Protein AF-A0A810N4G2-F1 (afdb_monomer)

Secondary structure (DSSP, 8-state):
-HHHHHH--SPPPPSSTHHHHHHHHTS-TTTHHHHHHHHHHHHHGGG--HHHHHHHHTTT--HHHHHHHHHHHHHHHHHHHHHHHT-S-S------PPPP-

Sequence (101 aa):
MLRELDAWDGTTRPLDPSWLSGPVSGLAAADQPAGRLAMLVAFAAYRVDQPTVDAFRRTGATDADLVGLCAWAALAASRQIGARLAGPRDGAESPGEPAHH

Solvent-accessible surface area (backbone atoms only — not comparable to full-atom values): 6178 Å² total; per-residue (Å²): 106,72,70,57,54,72,73,50,88,79,69,82,65,68,89,67,66,64,82,50,52,62,71,26,67,76,41,59,80,83,46,27,39,53,46,48,48,33,47,30,42,43,64,40,50,91,71,66,46,69,70,55,53,51,52,31,43,72,70,72,53,49,72,66,53,52,52,49,44,44,51,51,24,40,50,54,39,49,51,54,52,48,59,61,74,59,52,79,74,86,77,78,75,79,83,73,85,80,85,84,129

Foldseek 3Di:
DLVVLLVDPLDADDPDPVVLVVVLVPDDPLCSLLSSQLVCLLRPVVPDDPVSVVSNVVSVDDVVNVVVSSVVSNVSSVVSVVVVVCPPPPDPPDPDDDDDD

pLDDT: mean 86.05, std 13.36, range [53.56, 98.25]

Structure (mmCIF, N/CA/C/O backbone):
data_AF-A0A810N4G2-F1
#
_entry.id   AF-A0A810N4G2-F1
#
loop_
_atom_site.group_PDB
_atom_site.id
_atom_site.type_symbol
_atom_site.label_atom_id
_atom_site.label_alt_id
_atom_site.label_comp_id
_atom_site.label_asym_id
_atom_site.label_entity_id
_atom_site.label_seq_id
_atom_site.pdbx_PDB_ins_code
_atom_site.Cartn_x
_atom_site.Cartn_y
_atom_site.Cartn_z
_atom_site.occupancy
_atom_site.B_iso_or_equiv
_atom_site.auth_seq_id
_atom_site.auth_comp_id
_atom_site.auth_asym_id
_atom_site.auth_atom_id
_atom_site.pdbx_PDB_model_num
ATOM 1 N N . MET A 1 1 ? -2.496 -2.277 -8.949 1.00 73.56 1 MET A N 1
ATOM 2 C CA . MET A 1 1 ? -1.077 -2.491 -8.582 1.00 73.56 1 MET A CA 1
ATOM 3 C C . MET A 1 1 ? -0.307 -3.343 -9.588 1.00 73.56 1 MET A C 1
ATOM 5 O O . MET A 1 1 ? 0.633 -2.814 -10.152 1.00 73.56 1 MET A O 1
ATOM 9 N N . LEU A 1 2 ? -0.653 -4.616 -9.837 1.00 78.69 2 LEU A N 1
ATOM 10 C CA . LEU A 1 2 ? 0.155 -5.478 -10.727 1.00 78.69 2 LEU A CA 1
ATOM 11 C C . LEU A 1 2 ? 0.331 -4.899 -12.144 1.00 78.69 2 LEU A C 1
ATOM 13 O O . LEU A 1 2 ? 1.435 -4.922 -12.670 1.00 78.69 2 LEU A O 1
ATOM 17 N N . ARG A 1 3 ? -0.716 -4.280 -12.709 1.00 78.06 3 ARG A N 1
ATOM 18 C CA . ARG A 1 3 ? -0.620 -3.533 -13.979 1.00 78.06 3 ARG A CA 1
ATOM 19 C C . ARG A 1 3 ? 0.383 -2.375 -13.930 1.00 78.06 3 ARG A C 1
ATOM 21 O O . ARG A 1 3 ? 1.139 -2.178 -14.869 1.00 78.06 3 ARG A O 1
ATOM 28 N N . GLU A 1 4 ? 0.422 -1.646 -12.817 1.00 81.56 4 GLU A N 1
ATOM 29 C CA . GLU A 1 4 ? 1.364 -0.534 -12.628 1.00 81.56 4 GLU A CA 1
ATOM 30 C C . GLU A 1 4 ? 2.806 -1.020 -12.504 1.00 81.56 4 GLU A C 1
ATOM 32 O O . GLU A 1 4 ? 3.722 -0.342 -12.953 1.00 81.56 4 GLU A O 1
ATOM 37 N N . LEU A 1 5 ? 3.016 -2.188 -11.888 1.00 78.31 5 LEU A N 1
ATOM 38 C CA . LEU A 1 5 ? 4.331 -2.826 -11.813 1.00 78.31 5 LEU A CA 1
ATOM 39 C C . LEU A 1 5 ? 4.800 -3.281 -13.194 1.00 78.31 5 LEU A C 1
ATOM 41 O O . LEU A 1 5 ? 5.967 -3.094 -13.543 1.00 78.31 5 LEU A O 1
ATOM 45 N N . ASP A 1 6 ? 3.883 -3.824 -13.992 1.00 78.94 6 ASP A N 1
ATOM 46 C CA . ASP A 1 6 ? 4.176 -4.261 -15.352 1.00 78.94 6 ASP A CA 1
ATOM 47 C C . ASP A 1 6 ? 4.636 -3.108 -16.252 1.00 78.94 6 ASP A C 1
ATOM 49 O O . ASP A 1 6 ? 5.634 -3.226 -16.964 1.00 78.94 6 ASP A O 1
ATOM 53 N N . ALA A 1 7 ? 3.999 -1.946 -16.108 1.00 79.50 7 ALA A N 1
ATOM 54 C CA . ALA A 1 7 ? 4.366 -0.728 -16.825 1.00 79.50 7 ALA A CA 1
ATOM 55 C C . ALA A 1 7 ? 5.583 0.018 -16.240 1.00 79.50 7 ALA A C 1
ATOM 57 O O . ALA A 1 7 ? 6.130 0.904 -16.893 1.00 79.50 7 ALA A O 1
ATOM 58 N N . TRP A 1 8 ? 6.000 -0.275 -15.005 1.00 78.56 8 TRP A N 1
ATOM 59 C CA . TRP A 1 8 ? 7.069 0.472 -14.337 1.00 78.56 8 TRP A CA 1
ATOM 60 C C . TRP A 1 8 ? 8.460 -0.029 -14.719 1.00 78.56 8 TRP A C 1
ATOM 62 O O . TRP A 1 8 ? 8.791 -1.183 -14.471 1.00 78.56 8 TRP A O 1
ATOM 72 N N . ASP A 1 9 ? 9.303 0.859 -15.235 1.00 74.19 9 ASP A N 1
ATOM 73 C CA . ASP A 1 9 ? 10.674 0.593 -15.695 1.00 74.19 9 ASP A CA 1
ATOM 74 C C . ASP A 1 9 ? 11.741 0.561 -14.579 1.00 74.19 9 ASP A C 1
ATOM 76 O O . ASP A 1 9 ? 12.919 0.360 -14.859 1.00 74.19 9 ASP A O 1
ATOM 80 N N . GLY A 1 10 ? 11.349 0.732 -13.312 1.00 73.06 10 GLY A N 1
ATOM 81 C CA . GLY A 1 10 ? 12.275 0.760 -12.173 1.00 73.06 10 GLY A CA 1
ATOM 82 C C . GLY A 1 10 ? 12.794 2.157 -11.817 1.00 73.06 10 GLY A C 1
ATOM 83 O O . GLY A 1 10 ? 13.524 2.303 -10.838 1.00 73.06 10 GLY A O 1
ATOM 84 N N . THR A 1 11 ? 12.414 3.194 -12.567 1.00 79.19 11 THR A N 1
ATOM 85 C CA . THR A 1 11 ? 12.830 4.573 -12.283 1.00 79.19 11 THR A CA 1
ATOM 86 C C . THR A 1 11 ? 12.104 5.164 -11.075 1.00 79.19 11 THR A C 1
ATOM 88 O O . THR A 1 11 ? 10.969 4.806 -10.748 1.00 79.19 11 THR A O 1
ATOM 91 N N . THR A 1 12 ? 12.745 6.112 -10.390 1.00 76.94 12 THR A N 1
ATOM 92 C CA . THR A 1 12 ? 12.112 6.837 -9.282 1.00 76.94 12 THR A CA 1
ATOM 93 C C . THR A 1 12 ? 10.846 7.542 -9.767 1.00 76.94 12 THR A C 1
ATOM 95 O O . THR A 1 12 ? 10.891 8.349 -10.695 1.00 76.94 12 THR A O 1
ATOM 98 N N . ARG A 1 13 ? 9.707 7.283 -9.110 1.00 83.12 13 ARG A N 1
ATOM 99 C CA . ARG A 1 13 ? 8.453 7.978 -9.432 1.00 83.12 13 ARG A CA 1
ATOM 100 C C . ARG A 1 13 ? 8.572 9.492 -9.180 1.00 83.12 13 ARG A C 1
ATOM 102 O O . ARG A 1 13 ? 9.224 9.894 -8.204 1.00 83.12 13 ARG A O 1
ATOM 109 N N . PRO A 1 14 ? 7.892 10.333 -9.986 1.00 83.44 14 PRO A N 1
ATOM 110 C CA . PRO A 1 14 ? 7.843 11.779 -9.773 1.00 83.44 14 PRO A CA 1
ATOM 111 C C . PRO A 1 14 ? 7.477 12.150 -8.332 1.00 83.44 14 PRO A C 1
ATOM 113 O O . PRO A 1 14 ? 6.784 11.397 -7.642 1.00 83.44 14 PRO A O 1
ATOM 116 N N . LEU A 1 15 ? 7.962 13.302 -7.852 1.00 78.81 15 LEU A N 1
ATOM 117 C CA . LEU A 1 15 ? 7.627 13.803 -6.510 1.00 78.81 15 LEU A CA 1
ATOM 118 C C . LEU A 1 15 ? 6.121 14.042 -6.361 1.00 78.81 15 LEU A C 1
ATOM 120 O O . LEU A 1 15 ? 5.548 13.734 -5.318 1.00 78.81 15 LEU A O 1
ATOM 124 N N . ASP A 1 16 ? 5.498 14.515 -7.437 1.00 85.12 16 ASP A N 1
ATOM 125 C CA . ASP A 1 16 ? 4.057 14.664 -7.531 1.00 85.12 16 ASP A CA 1
ATOM 126 C C . ASP A 1 16 ? 3.344 13.299 -7.388 1.00 85.12 16 ASP A C 1
ATOM 128 O O . ASP A 1 16 ? 3.695 12.350 -8.095 1.00 85.12 16 ASP A O 1
ATOM 132 N N . PRO A 1 17 ? 2.363 13.159 -6.478 1.00 81.56 17 PRO A N 1
ATOM 133 C CA . PRO A 1 17 ? 1.709 11.885 -6.194 1.00 81.56 17 PRO A CA 1
ATOM 134 C C . PRO A 1 17 ? 0.565 11.528 -7.161 1.00 81.56 17 PRO A C 1
ATOM 136 O O . PRO A 1 17 ? -0.143 10.557 -6.897 1.00 81.56 17 PRO A O 1
ATOM 139 N N . SER A 1 18 ? 0.345 12.260 -8.264 1.00 86.62 18 SER A N 1
ATOM 140 C CA . SER A 1 18 ? -0.763 12.003 -9.211 1.00 86.62 18 SER A CA 1
ATOM 141 C C . SER A 1 18 ? -0.782 10.587 -9.793 1.00 86.62 18 SER A C 1
ATOM 143 O O . SER A 1 18 ? -1.855 10.058 -10.086 1.00 86.62 18 SER A O 1
ATOM 145 N N . TRP A 1 19 ? 0.378 9.932 -9.884 1.00 87.62 19 TRP A N 1
ATOM 146 C CA . TRP A 1 19 ? 0.505 8.535 -10.310 1.00 87.62 19 TRP A CA 1
ATOM 147 C C . TRP A 1 19 ? -0.185 7.537 -9.360 1.00 87.62 19 TRP A C 1
ATOM 149 O O . TRP A 1 19 ? -0.460 6.409 -9.761 1.00 87.62 19 TRP A O 1
ATOM 159 N N . LEU A 1 20 ? -0.498 7.931 -8.119 1.00 89.69 20 LEU A N 1
ATOM 160 C CA . LEU A 1 20 ? -1.335 7.144 -7.207 1.00 89.69 20 LEU A CA 1
ATOM 161 C C . LEU A 1 20 ? -2.826 7.303 -7.528 1.00 89.69 20 LEU A C 1
ATOM 163 O O . LEU A 1 20 ? -3.586 6.347 -7.405 1.00 89.69 20 LEU A O 1
ATOM 167 N N . SER A 1 21 ? -3.257 8.500 -7.927 1.00 86.69 21 SER A N 1
ATOM 168 C CA . SER A 1 21 ? -4.674 8.872 -7.997 1.00 86.69 21 SER A CA 1
ATOM 169 C C . SER A 1 21 ? -5.463 8.037 -9.004 1.00 86.69 21 SER A C 1
ATOM 171 O O . SER A 1 21 ? -6.556 7.574 -8.686 1.00 86.69 21 SER A O 1
ATOM 173 N N . GLY A 1 22 ? -4.913 7.795 -10.196 1.00 87.81 22 GLY A N 1
ATOM 174 C CA . GLY A 1 22 ? -5.589 7.000 -11.228 1.00 87.81 22 GLY A CA 1
ATOM 175 C C . GLY A 1 22 ? -5.837 5.556 -10.773 1.00 87.81 22 GLY A C 1
ATOM 176 O O . GLY A 1 22 ? -6.990 5.152 -10.632 1.00 87.81 22 GLY A O 1
ATOM 177 N N . PRO A 1 23 ? -4.783 4.785 -10.458 1.00 88.81 23 PRO A N 1
ATOM 178 C CA . PRO A 1 23 ? -4.928 3.385 -10.066 1.00 88.81 23 PRO A CA 1
ATOM 179 C C . PRO A 1 23 ? -5.705 3.185 -8.760 1.00 88.81 23 PRO A C 1
ATOM 181 O O . PRO A 1 23 ? -6.411 2.188 -8.625 1.00 88.81 23 PRO A O 1
ATOM 184 N N . VAL A 1 24 ? -5.593 4.116 -7.805 1.00 93.56 24 VAL A N 1
ATOM 185 C CA . VAL A 1 24 ? -6.326 4.046 -6.531 1.00 93.56 24 VAL A CA 1
ATOM 186 C C . VAL A 1 24 ? -7.800 4.406 -6.713 1.00 93.56 24 VAL A C 1
ATOM 188 O O . VAL A 1 24 ? -8.647 3.736 -6.134 1.00 93.56 24 VAL A O 1
ATOM 191 N N . SER A 1 25 ? -8.140 5.404 -7.533 1.00 91.81 25 SER A N 1
ATOM 192 C CA . SER A 1 25 ? -9.547 5.797 -7.736 1.00 91.81 25 SER A CA 1
ATOM 193 C C . SER A 1 25 ? -10.394 4.721 -8.423 1.00 91.81 25 SER A C 1
ATOM 195 O O . SER A 1 25 ? -11.609 4.708 -8.250 1.00 91.81 25 SER A O 1
ATOM 197 N N . GLY A 1 26 ? -9.766 3.785 -9.145 1.00 91.75 26 GLY A N 1
ATOM 198 C CA . GLY A 1 26 ? -10.435 2.607 -9.704 1.00 91.75 26 GLY A CA 1
ATOM 199 C C . GLY A 1 26 ? -10.780 1.512 -8.685 1.00 91.75 26 GLY A C 1
ATOM 200 O O . GLY A 1 26 ? -11.445 0.545 -9.051 1.00 91.75 26 GLY A O 1
ATOM 201 N N . LEU A 1 27 ? -10.326 1.624 -7.432 1.00 93.56 27 LEU A N 1
ATOM 202 C CA . LEU A 1 27 ? -10.652 0.680 -6.362 1.00 93.56 27 LEU A CA 1
ATOM 203 C C . LEU A 1 27 ? -11.940 1.081 -5.637 1.00 93.56 27 LEU A C 1
ATOM 205 O O . LEU A 1 27 ? -12.269 2.267 -5.524 1.00 93.56 27 LEU A O 1
ATOM 209 N N . ALA A 1 28 ? -12.628 0.088 -5.065 1.00 94.31 28 ALA A N 1
ATOM 210 C CA . ALA A 1 28 ? -13.707 0.345 -4.120 1.00 94.31 28 ALA A CA 1
ATOM 211 C C . ALA A 1 28 ? -13.191 1.220 -2.968 1.00 94.31 28 ALA A C 1
ATOM 213 O O . ALA A 1 28 ? -12.059 1.048 -2.520 1.00 94.31 28 ALA A O 1
ATOM 214 N N . ALA A 1 29 ? -14.015 2.147 -2.471 1.00 93.44 29 ALA A N 1
ATOM 215 C CA . ALA A 1 29 ? -13.592 3.141 -1.478 1.00 93.44 29 ALA A CA 1
ATOM 216 C C . ALA A 1 29 ? -12.940 2.519 -0.226 1.00 93.44 29 ALA A C 1
ATOM 218 O O . ALA A 1 29 ? -11.984 3.076 0.308 1.00 93.44 29 ALA A O 1
ATOM 219 N N . ALA A 1 30 ? -13.413 1.341 0.195 1.00 93.31 30 ALA A N 1
ATOM 220 C CA . ALA A 1 30 ? -12.853 0.586 1.316 1.00 93.31 30 ALA A CA 1
ATOM 221 C C . ALA A 1 30 ? -11.416 0.083 1.062 1.00 93.31 30 ALA A C 1
ATOM 223 O O . ALA A 1 30 ? -10.622 0.003 1.997 1.00 93.31 30 ALA A O 1
ATOM 224 N N . ASP A 1 31 ? -11.060 -0.187 -0.196 1.00 95.12 31 ASP A N 1
ATOM 225 C CA . ASP A 1 31 ? -9.759 -0.731 -0.601 1.00 95.12 31 ASP A CA 1
ATOM 226 C C . ASP A 1 31 ? -8.744 0.361 -0.968 1.00 95.12 31 ASP A C 1
ATOM 228 O O . ASP A 1 31 ? -7.547 0.093 -1.094 1.00 95.12 31 ASP A O 1
ATOM 232 N N . GLN A 1 32 ? -9.185 1.611 -1.139 1.00 96.00 32 GLN A N 1
ATOM 233 C CA . GLN A 1 32 ? -8.314 2.717 -1.549 1.00 96.00 32 GLN A CA 1
ATOM 234 C C . GLN A 1 32 ? -7.134 2.966 -0.592 1.00 96.00 32 GLN A C 1
ATOM 236 O O . GLN A 1 32 ? -6.017 3.155 -1.089 1.00 96.00 32 GLN A O 1
ATOM 241 N N . PRO A 1 33 ? -7.300 2.925 0.750 1.00 96.62 33 PRO A N 1
ATOM 242 C CA . PRO A 1 33 ? -6.172 3.062 1.671 1.00 96.62 33 PRO A CA 1
ATOM 243 C C . PRO A 1 33 ? -5.129 1.952 1.493 1.00 96.62 33 PRO A C 1
ATOM 245 O O . PRO A 1 33 ? -3.930 2.233 1.454 1.00 96.62 33 PRO A O 1
ATOM 248 N N . ALA A 1 34 ? -5.580 0.707 1.308 1.00 96.62 34 ALA A N 1
ATOM 249 C CA . ALA A 1 34 ? -4.709 -0.439 1.061 1.00 96.62 34 ALA A CA 1
ATOM 250 C C . ALA A 1 34 ? -3.979 -0.307 -0.283 1.00 96.62 34 ALA A C 1
ATOM 252 O O . ALA A 1 34 ? -2.763 -0.485 -0.357 1.00 96.62 34 ALA A O 1
ATOM 253 N N . GLY A 1 35 ? -4.695 0.086 -1.340 1.00 95.88 35 GLY A N 1
ATOM 254 C CA . GLY A 1 35 ? -4.118 0.317 -2.661 1.00 95.88 35 GLY A CA 1
ATOM 255 C C . GLY A 1 35 ? -3.035 1.394 -2.654 1.00 95.88 35 GLY A C 1
ATOM 256 O O . GLY A 1 35 ? -1.953 1.184 -3.206 1.00 95.88 35 GLY A O 1
ATOM 257 N N . ARG A 1 36 ? -3.290 2.525 -1.982 1.00 96.69 36 ARG A N 1
ATOM 258 C CA . ARG A 1 36 ? -2.319 3.620 -1.848 1.00 96.69 36 ARG A CA 1
ATOM 259 C C . ARG A 1 36 ? -1.059 3.165 -1.115 1.00 96.69 36 ARG A C 1
ATOM 261 O O . ARG A 1 36 ? 0.043 3.421 -1.599 1.00 96.69 36 ARG A O 1
ATOM 268 N N . LEU A 1 37 ? -1.216 2.485 0.021 1.00 97.31 37 LEU A N 1
ATOM 269 C CA . LEU A 1 37 ? -0.085 1.995 0.804 1.00 97.31 37 LEU A CA 1
ATOM 270 C C . LEU A 1 37 ? 0.742 0.969 0.018 1.00 97.31 37 LEU A C 1
ATOM 272 O O . LEU A 1 37 ? 1.958 1.115 -0.074 1.00 97.31 37 LEU A O 1
ATOM 276 N N . ALA A 1 38 ? 0.098 -0.016 -0.614 1.00 96.88 38 ALA A N 1
ATOM 277 C CA . ALA A 1 38 ? 0.787 -1.025 -1.415 1.00 96.88 38 ALA A CA 1
ATOM 278 C C . ALA A 1 38 ? 1.597 -0.398 -2.562 1.00 96.88 38 ALA A C 1
ATOM 280 O O . ALA A 1 38 ? 2.734 -0.790 -2.816 1.00 96.88 38 ALA A O 1
ATOM 281 N N . MET A 1 39 ? 1.047 0.621 -3.229 1.00 95.31 39 MET A N 1
ATOM 282 C CA . MET A 1 39 ? 1.766 1.348 -4.274 1.00 95.31 39 MET A CA 1
ATOM 283 C C . MET A 1 39 ? 2.952 2.149 -3.726 1.00 95.31 39 MET A C 1
ATOM 285 O O . MET A 1 39 ? 4.025 2.127 -4.326 1.00 95.31 39 MET A O 1
ATOM 289 N N . LEU A 1 40 ? 2.802 2.826 -2.586 1.00 96.12 40 LEU A N 1
ATOM 290 C CA . LEU A 1 40 ? 3.925 3.521 -1.956 1.00 96.12 40 LEU A CA 1
ATOM 291 C C . LEU A 1 40 ? 5.034 2.544 -1.565 1.00 96.12 40 LEU A C 1
ATOM 293 O O . LEU A 1 40 ? 6.182 2.790 -1.908 1.00 96.12 40 LEU A O 1
ATOM 297 N N . VAL A 1 41 ? 4.710 1.404 -0.954 1.00 96.88 41 VAL A N 1
ATOM 298 C CA . VAL A 1 41 ? 5.707 0.376 -0.612 1.00 96.88 41 VAL A CA 1
ATOM 299 C C . VAL A 1 41 ? 6.421 -0.154 -1.859 1.00 96.88 41 VAL A C 1
ATOM 301 O O . VAL A 1 41 ? 7.642 -0.281 -1.854 1.00 96.88 41 VAL A O 1
ATOM 304 N N . ALA A 1 42 ? 5.686 -0.422 -2.941 1.00 94.44 42 ALA A N 1
ATOM 305 C CA . ALA A 1 42 ? 6.257 -0.984 -4.162 1.00 94.44 42 ALA A CA 1
ATOM 306 C C . ALA A 1 42 ? 7.170 -0.008 -4.931 1.00 94.44 42 ALA A C 1
ATOM 308 O O . ALA A 1 42 ? 8.173 -0.436 -5.495 1.00 94.44 42 ALA A O 1
ATOM 309 N N . PHE A 1 43 ? 6.830 1.286 -4.977 1.00 92.44 43 PHE A N 1
ATOM 310 C CA . PHE A 1 43 ? 7.489 2.255 -5.871 1.00 92.44 43 PHE A CA 1
ATOM 311 C C . PHE A 1 43 ? 8.299 3.342 -5.158 1.00 92.44 43 PHE A C 1
ATOM 313 O O . PHE A 1 43 ? 9.154 3.984 -5.768 1.00 92.44 43 PHE A O 1
ATOM 320 N N . ALA A 1 44 ? 7.989 3.621 -3.894 1.00 93.38 44 ALA A N 1
ATOM 321 C CA . ALA A 1 44 ? 8.515 4.769 -3.167 1.00 93.38 44 ALA A CA 1
ATOM 322 C C . ALA A 1 44 ? 8.449 4.542 -1.647 1.00 93.38 44 ALA A C 1
ATOM 324 O O . ALA A 1 44 ? 7.935 5.394 -0.928 1.00 93.38 44 ALA A O 1
ATOM 325 N N . ALA A 1 45 ? 8.949 3.401 -1.152 1.00 92.56 45 ALA A N 1
ATOM 326 C CA . ALA A 1 45 ? 8.801 3.003 0.256 1.00 92.56 45 ALA A CA 1
ATOM 327 C C . ALA A 1 45 ? 9.289 4.078 1.247 1.00 92.56 45 ALA A C 1
ATOM 329 O O . ALA A 1 45 ? 8.710 4.252 2.314 1.00 92.56 45 ALA A O 1
ATOM 330 N N . TYR A 1 46 ? 10.296 4.864 0.855 1.00 91.94 46 TYR A N 1
ATOM 331 C CA . TYR A 1 46 ? 10.819 6.005 1.614 1.00 91.94 46 TYR A CA 1
ATOM 332 C C . TYR A 1 46 ? 9.819 7.164 1.805 1.00 91.94 46 TYR A C 1
ATOM 334 O O . TYR A 1 46 ? 10.081 8.069 2.589 1.00 91.94 46 TYR A O 1
ATOM 342 N N . ARG A 1 47 ? 8.699 7.168 1.072 1.00 94.00 47 ARG A N 1
ATOM 343 C CA . ARG A 1 47 ? 7.605 8.146 1.185 1.00 94.00 47 ARG A CA 1
ATOM 344 C C . ARG A 1 47 ? 6.423 7.636 2.010 1.00 94.00 47 ARG A C 1
ATOM 346 O O . ARG A 1 47 ? 5.424 8.342 2.102 1.00 94.00 47 ARG A O 1
ATOM 353 N N . VAL A 1 48 ? 6.489 6.422 2.562 1.00 95.25 48 VAL A N 1
ATOM 354 C CA . VAL A 1 48 ? 5.466 5.953 3.504 1.00 95.25 48 VAL A CA 1
ATOM 355 C C . VAL A 1 48 ? 5.583 6.776 4.782 1.00 95.25 48 VAL A C 1
ATOM 357 O O . VAL A 1 48 ? 6.636 6.815 5.412 1.00 95.25 48 VAL A O 1
ATOM 360 N N . ASP A 1 49 ? 4.490 7.436 5.148 1.00 95.31 49 ASP A N 1
ATOM 361 C CA . ASP A 1 49 ? 4.394 8.310 6.309 1.00 95.31 49 ASP A CA 1
ATOM 362 C C . ASP A 1 49 ? 3.287 7.854 7.272 1.00 95.31 49 ASP A C 1
ATOM 364 O O . ASP A 1 49 ? 2.454 6.996 6.957 1.00 95.31 49 ASP A O 1
ATOM 368 N N . GLN A 1 50 ? 3.283 8.435 8.475 1.00 96.62 50 GLN A N 1
ATOM 369 C CA . GLN A 1 50 ? 2.301 8.102 9.508 1.00 96.62 50 GLN A CA 1
ATOM 370 C C . GLN A 1 50 ? 0.846 8.298 9.031 1.00 96.62 50 GLN A C 1
ATOM 372 O O . GLN A 1 50 ? 0.051 7.377 9.217 1.00 96.62 50 GLN A O 1
ATOM 377 N N . PRO A 1 51 ? 0.481 9.400 8.336 1.00 96.69 51 PRO A N 1
ATOM 378 C CA . PRO A 1 51 ? -0.866 9.565 7.786 1.00 96.69 51 PRO A CA 1
ATOM 379 C C . PRO A 1 51 ? -1.306 8.444 6.837 1.00 96.69 51 PRO A C 1
ATOM 381 O O . PRO A 1 51 ? -2.477 8.059 6.845 1.00 96.69 51 PRO A O 1
ATOM 384 N N . THR A 1 52 ? -0.393 7.904 6.023 1.00 96.06 52 THR A N 1
ATOM 385 C CA . THR A 1 52 ? -0.694 6.770 5.140 1.00 96.06 52 THR A CA 1
ATOM 386 C C . THR A 1 52 ? -0.996 5.506 5.948 1.00 96.06 52 THR A C 1
ATOM 388 O O . THR A 1 52 ? -1.972 4.811 5.656 1.00 96.06 52 THR A O 1
ATOM 391 N N . VAL A 1 53 ? -0.205 5.224 6.988 1.00 96.88 53 VAL A N 1
ATOM 392 C CA . VAL A 1 53 ? -0.424 4.070 7.878 1.00 96.88 53 VAL A CA 1
ATOM 393 C C . VAL A 1 53 ? -1.738 4.211 8.651 1.00 96.88 53 VAL A C 1
ATOM 395 O O . VAL A 1 53 ? -2.524 3.266 8.719 1.00 96.88 53 VAL A O 1
ATOM 398 N N . ASP A 1 54 ? -2.030 5.401 9.172 1.00 97.50 54 ASP A N 1
ATOM 399 C CA . ASP A 1 54 ? -3.267 5.674 9.907 1.00 97.50 54 ASP A CA 1
ATOM 400 C C . ASP A 1 54 ? -4.502 5.543 9.006 1.00 97.50 54 ASP A C 1
ATOM 402 O O . ASP A 1 54 ? -5.533 5.010 9.419 1.00 97.50 54 ASP A O 1
ATOM 406 N N . ALA A 1 55 ? -4.409 5.983 7.746 1.00 96.50 55 ALA A N 1
ATOM 407 C CA . ALA A 1 55 ? -5.481 5.810 6.774 1.00 96.50 55 ALA A CA 1
ATOM 408 C C . ALA A 1 55 ? -5.795 4.333 6.508 1.00 96.50 55 ALA A C 1
ATOM 410 O O . ALA A 1 55 ? -6.972 3.988 6.414 1.00 96.50 55 ALA A O 1
ATOM 411 N N . PHE A 1 56 ? -4.773 3.477 6.433 1.00 97.19 56 PHE A N 1
ATOM 412 C CA . PHE A 1 56 ? -4.960 2.033 6.317 1.00 97.19 56 PHE A CA 1
ATOM 413 C C . PHE A 1 56 ? -5.577 1.439 7.587 1.00 97.19 56 PHE A C 1
ATOM 415 O O . PHE A 1 56 ? -6.564 0.725 7.502 1.00 97.19 56 PHE A O 1
ATOM 422 N N . ARG A 1 57 ? -5.084 1.793 8.778 1.00 96.12 57 ARG A N 1
ATOM 423 C CA . ARG A 1 57 ? -5.622 1.274 10.051 1.00 96.12 57 ARG A CA 1
ATOM 424 C C . ARG A 1 57 ? -7.092 1.621 10.284 1.00 96.12 57 ARG A C 1
ATOM 426 O O . ARG A 1 57 ? -7.827 0.832 10.871 1.00 96.12 57 ARG A O 1
ATOM 433 N N . ARG A 1 58 ? -7.558 2.775 9.792 1.00 96.75 58 ARG A N 1
ATOM 434 C CA . ARG A 1 58 ? -8.976 3.177 9.882 1.00 96.75 58 ARG A CA 1
ATOM 435 C C . ARG A 1 58 ? -9.944 2.242 9.148 1.00 96.75 58 ARG A C 1
ATOM 437 O O . ARG A 1 58 ? -11.141 2.349 9.387 1.00 96.75 58 ARG A O 1
ATOM 444 N N . THR A 1 59 ? -9.466 1.326 8.303 1.00 95.12 59 THR A N 1
ATOM 445 C CA . THR A 1 59 ? -10.314 0.289 7.688 1.00 95.12 59 THR A CA 1
ATOM 446 C C . THR A 1 59 ? -10.656 -0.856 8.649 1.00 95.12 59 THR A C 1
ATOM 448 O O . THR A 1 59 ? -11.463 -1.714 8.303 1.00 95.12 59 THR A O 1
ATOM 451 N N . GLY A 1 60 ? -10.064 -0.880 9.851 1.00 94.56 60 GLY A N 1
ATOM 452 C CA . GLY A 1 60 ? -10.177 -1.991 10.800 1.00 94.56 60 GLY A CA 1
ATOM 453 C C . GLY A 1 60 ? -9.115 -3.077 10.604 1.00 94.56 60 GLY A C 1
ATOM 454 O O . GLY A 1 60 ? -9.157 -4.092 11.295 1.00 94.56 60 GLY A O 1
ATOM 455 N N . ALA A 1 61 ? -8.166 -2.868 9.686 1.00 93.88 61 ALA A N 1
ATOM 456 C CA . ALA A 1 61 ? -7.047 -3.770 9.453 1.00 93.88 61 ALA A CA 1
ATOM 457 C C . ALA A 1 61 ? -6.107 -3.853 10.668 1.00 93.88 61 ALA A C 1
ATOM 459 O O . ALA A 1 61 ? -5.817 -2.856 11.336 1.00 93.88 61 ALA A O 1
ATOM 460 N N . THR A 1 62 ? -5.605 -5.055 10.930 1.00 96.88 62 THR A N 1
ATOM 461 C CA . THR A 1 62 ? -4.656 -5.335 12.009 1.00 96.88 62 THR A CA 1
ATOM 462 C C . THR A 1 62 ? -3.221 -4.984 11.607 1.00 96.88 62 THR A C 1
ATOM 464 O O . THR A 1 62 ? -2.902 -4.799 10.431 1.00 96.88 62 THR A O 1
ATOM 467 N N . ASP A 1 63 ? -2.304 -4.952 12.575 1.00 96.44 63 ASP A N 1
ATOM 468 C CA . ASP A 1 63 ? -0.874 -4.800 12.273 1.00 96.44 63 ASP A CA 1
ATOM 469 C C . ASP A 1 63 ? -0.319 -5.989 11.466 1.00 96.44 63 ASP A C 1
ATOM 471 O O . ASP A 1 63 ? 0.602 -5.818 10.666 1.00 96.44 63 ASP A O 1
ATOM 475 N N . ALA A 1 64 ? -0.904 -7.182 11.617 1.00 97.94 64 ALA A N 1
ATOM 476 C CA . ALA A 1 64 ? -0.559 -8.334 10.789 1.00 97.94 64 ALA A CA 1
ATOM 477 C C . ALA A 1 64 ? -0.956 -8.104 9.322 1.00 97.94 64 ALA A C 1
ATOM 479 O O . ALA A 1 64 ? -0.165 -8.400 8.426 1.00 97.94 64 ALA A O 1
ATOM 480 N N . ASP A 1 65 ? -2.124 -7.504 9.076 1.00 97.75 65 ASP A N 1
ATOM 481 C CA . ASP A 1 65 ? -2.566 -7.132 7.726 1.00 97.75 65 ASP A CA 1
ATOM 482 C C . ASP A 1 65 ? -1.664 -6.051 7.122 1.00 97.75 65 ASP A C 1
ATOM 484 O O . ASP A 1 65 ? -1.308 -6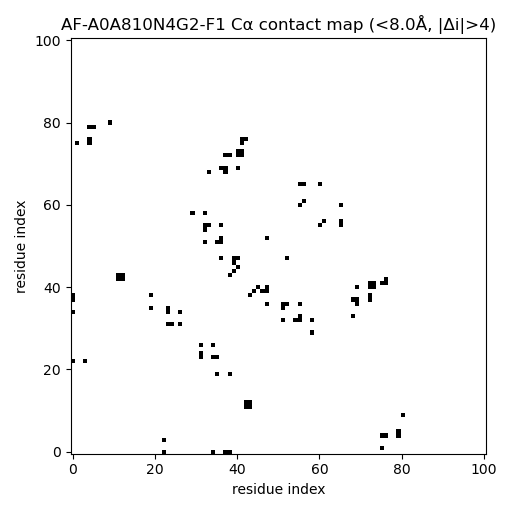.125 5.946 1.00 97.75 65 ASP A O 1
ATOM 488 N N . LEU A 1 66 ? -1.239 -5.075 7.933 1.00 97.00 66 LEU A N 1
ATOM 489 C CA . LEU A 1 66 ? -0.305 -4.027 7.521 1.00 97.00 66 LEU A CA 1
ATOM 490 C C . LEU A 1 66 ? 1.033 -4.622 7.064 1.00 97.00 66 LEU A C 1
ATOM 492 O O . LEU A 1 66 ? 1.500 -4.338 5.959 1.00 97.00 66 LEU A O 1
ATOM 496 N N . VAL A 1 67 ? 1.644 -5.469 7.898 1.00 98.06 67 VAL A N 1
ATOM 497 C CA . VAL A 1 67 ? 2.908 -6.143 7.568 1.00 98.06 67 VAL A CA 1
ATOM 498 C C . VAL A 1 67 ? 2.733 -7.056 6.357 1.00 98.06 67 VAL A C 1
ATOM 500 O O . VAL A 1 67 ? 3.574 -7.037 5.458 1.00 98.06 67 VAL A O 1
ATOM 503 N N . GLY A 1 68 ? 1.635 -7.812 6.297 1.00 98.25 68 GLY A N 1
ATOM 504 C CA . GLY A 1 68 ? 1.316 -8.694 5.178 1.00 98.25 68 GLY A CA 1
ATOM 505 C C . GLY A 1 68 ? 1.204 -7.939 3.855 1.00 98.25 68 GLY A C 1
ATOM 506 O O . GLY A 1 68 ? 1.805 -8.347 2.860 1.00 98.25 68 GLY A O 1
ATOM 507 N N . LEU A 1 69 ? 0.510 -6.799 3.849 1.00 98.06 69 LEU A N 1
ATOM 508 C CA . LEU A 1 69 ? 0.372 -5.947 2.671 1.00 98.06 69 LEU A CA 1
ATOM 509 C C . LEU A 1 69 ? 1.722 -5.376 2.224 1.00 98.06 69 LEU A C 1
ATOM 511 O O . LEU A 1 69 ? 2.044 -5.429 1.036 1.00 98.06 69 LEU A O 1
ATOM 515 N N . CYS A 1 70 ? 2.528 -4.872 3.163 1.00 98.00 70 CYS A N 1
ATOM 516 C CA . CYS A 1 70 ? 3.869 -4.365 2.873 1.00 98.00 70 CYS A CA 1
ATOM 517 C C . CYS A 1 70 ? 4.773 -5.461 2.290 1.00 98.00 70 CYS A C 1
ATOM 519 O O . CYS A 1 70 ? 5.428 -5.248 1.269 1.00 98.00 70 CYS A O 1
ATOM 521 N N . ALA A 1 71 ? 4.778 -6.648 2.901 1.00 98.12 71 ALA A N 1
ATOM 522 C CA . ALA A 1 71 ? 5.569 -7.784 2.444 1.00 98.12 71 ALA A CA 1
ATOM 523 C C . ALA A 1 71 ? 5.146 -8.240 1.042 1.00 98.12 71 ALA A C 1
ATOM 525 O O . ALA A 1 71 ? 5.996 -8.444 0.174 1.00 98.12 71 ALA A O 1
ATOM 526 N N . TRP A 1 72 ? 3.839 -8.350 0.791 1.00 97.12 72 TRP A N 1
ATOM 527 C CA . TRP A 1 72 ? 3.319 -8.701 -0.526 1.00 97.12 72 TRP A CA 1
ATOM 528 C C . TRP A 1 72 ? 3.681 -7.653 -1.586 1.00 97.12 72 TRP A C 1
ATOM 530 O O . TRP A 1 72 ? 4.143 -8.018 -2.668 1.00 97.12 72 TRP A O 1
ATOM 540 N N . ALA A 1 73 ? 3.530 -6.362 -1.278 1.00 97.31 73 ALA A N 1
ATOM 541 C CA . ALA A 1 73 ? 3.855 -5.278 -2.202 1.00 97.31 73 ALA A CA 1
ATOM 542 C C . ALA A 1 73 ? 5.349 -5.252 -2.562 1.00 97.31 73 ALA A C 1
ATOM 544 O O . ALA A 1 73 ? 5.696 -5.171 -3.744 1.00 97.31 73 ALA A O 1
ATOM 545 N N . ALA A 1 74 ? 6.226 -5.392 -1.562 1.00 96.06 74 ALA A N 1
ATOM 546 C CA . ALA A 1 74 ? 7.668 -5.479 -1.765 1.00 96.06 74 ALA A CA 1
ATOM 547 C C . ALA A 1 74 ? 8.046 -6.713 -2.599 1.00 96.06 74 ALA A C 1
ATOM 549 O O . ALA A 1 74 ? 8.774 -6.591 -3.583 1.00 96.06 74 ALA A O 1
ATOM 550 N N . LEU A 1 75 ? 7.493 -7.888 -2.275 1.00 95.69 75 LEU A N 1
ATOM 551 C CA . LEU A 1 75 ? 7.735 -9.118 -3.030 1.00 95.69 75 LEU A CA 1
AT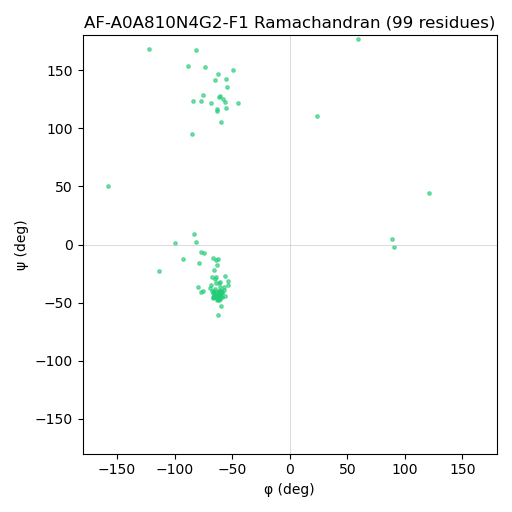OM 552 C C . LEU A 1 75 ? 7.276 -8.994 -4.489 1.00 95.69 75 LEU A C 1
ATOM 554 O O . LEU A 1 75 ? 7.992 -9.419 -5.394 1.00 95.69 75 LEU A O 1
ATOM 558 N N . ALA A 1 76 ? 6.099 -8.418 -4.736 1.00 93.69 76 ALA A N 1
ATOM 559 C CA . ALA A 1 76 ? 5.592 -8.199 -6.086 1.00 93.69 76 ALA A CA 1
ATOM 560 C C . ALA A 1 76 ? 6.521 -7.278 -6.896 1.00 93.69 76 ALA A C 1
ATOM 562 O O . ALA A 1 76 ? 6.831 -7.590 -8.047 1.00 93.69 76 ALA A O 1
ATOM 563 N N . ALA A 1 77 ? 7.025 -6.201 -6.283 1.00 91.88 77 ALA A N 1
ATOM 564 C CA . ALA A 1 77 ? 8.012 -5.320 -6.903 1.00 91.88 77 ALA A CA 1
ATOM 565 C C . ALA A 1 77 ? 9.328 -6.055 -7.208 1.00 91.88 77 ALA A C 1
ATOM 567 O O . ALA A 1 77 ? 9.818 -5.999 -8.338 1.00 91.88 77 ALA A O 1
ATOM 568 N N . SER A 1 78 ? 9.863 -6.818 -6.248 1.00 93.00 78 SER A N 1
ATOM 569 C CA . SER A 1 78 ? 11.085 -7.608 -6.438 1.00 93.00 78 SER A CA 1
ATOM 570 C C . SER A 1 78 ? 10.946 -8.651 -7.545 1.00 93.00 78 SER A C 1
ATOM 572 O O . SER A 1 78 ? 11.862 -8.803 -8.348 1.00 93.00 78 SER A O 1
ATOM 574 N N . ARG A 1 79 ? 9.808 -9.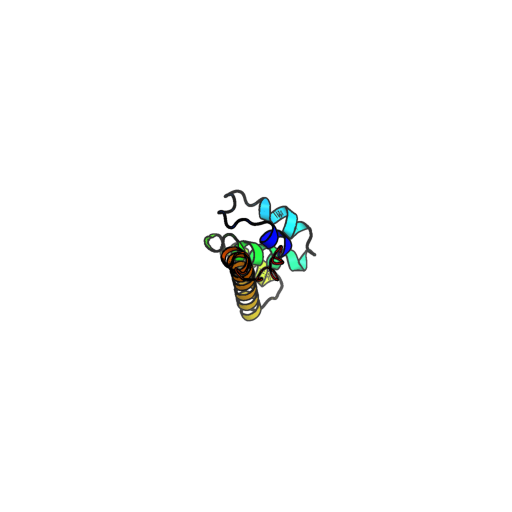353 -7.632 1.00 90.31 79 ARG A N 1
ATOM 575 C CA . ARG A 1 79 ? 9.552 -10.342 -8.695 1.00 90.31 79 ARG A CA 1
ATOM 576 C C . ARG A 1 79 ? 9.514 -9.691 -10.070 1.00 90.31 79 ARG A C 1
ATOM 578 O O . ARG A 1 79 ? 10.073 -10.252 -11.006 1.00 90.31 79 ARG A O 1
ATOM 585 N N . GLN A 1 80 ? 8.901 -8.517 -10.181 1.00 86.94 80 GLN A N 1
ATOM 586 C CA . GLN A 1 80 ? 8.829 -7.795 -11.445 1.00 86.94 80 GLN A CA 1
ATOM 587 C C . GLN A 1 80 ? 10.211 -7.311 -11.905 1.00 86.94 80 GLN A C 1
ATOM 589 O O . GLN A 1 80 ? 10.579 -7.500 -13.062 1.00 86.94 80 GLN A O 1
ATOM 594 N N . ILE A 1 81 ? 11.002 -6.730 -11.000 1.00 87.12 81 ILE A N 1
ATOM 595 C CA . ILE A 1 81 ? 12.378 -6.313 -11.306 1.00 87.12 81 ILE A CA 1
ATOM 596 C C . ILE A 1 81 ? 13.236 -7.538 -11.650 1.00 87.12 81 ILE A C 1
ATOM 598 O O . ILE A 1 81 ? 13.928 -7.541 -12.665 1.00 87.12 81 ILE A O 1
ATOM 602 N N . GLY A 1 82 ? 13.147 -8.605 -10.853 1.00 88.38 82 GLY A N 1
ATOM 603 C CA . GLY A 1 82 ? 13.884 -9.848 -11.072 1.00 88.38 82 GLY A CA 1
ATOM 604 C C . GLY A 1 82 ? 13.562 -10.507 -12.414 1.00 88.38 82 GLY A C 1
ATOM 605 O O . GLY A 1 82 ? 14.475 -10.954 -13.100 1.00 88.38 82 GLY A O 1
ATOM 606 N N . ALA A 1 83 ? 12.294 -10.503 -12.836 1.00 86.25 83 ALA A N 1
ATOM 607 C CA . ALA A 1 83 ? 11.887 -11.011 -14.146 1.00 86.25 83 ALA A CA 1
ATOM 608 C C . ALA A 1 83 ? 12.535 -10.240 -15.308 1.00 86.25 83 ALA A C 1
ATOM 610 O O . ALA A 1 83 ? 12.851 -10.842 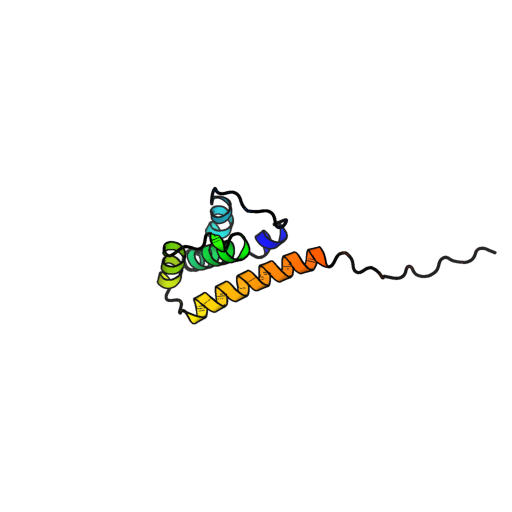-16.329 1.00 86.25 83 ALA A O 1
ATOM 611 N N . ARG A 1 84 ? 12.779 -8.932 -15.150 1.00 80.50 84 ARG A N 1
ATOM 612 C CA . ARG A 1 84 ? 13.476 -8.119 -16.162 1.00 80.50 84 ARG A CA 1
ATOM 613 C C . ARG A 1 84 ? 14.985 -8.338 -16.150 1.00 80.50 84 ARG A C 1
ATOM 615 O O . ARG A 1 84 ? 15.591 -8.425 -17.211 1.00 80.50 84 ARG A O 1
ATOM 622 N N . LEU A 1 85 ? 15.582 -8.449 -14.963 1.00 85.69 85 LEU A N 1
ATOM 623 C CA . LEU A 1 85 ? 17.019 -8.701 -14.814 1.00 85.69 85 LEU A CA 1
ATOM 624 C C . LEU A 1 85 ? 17.429 -10.098 -15.290 1.00 85.69 85 LEU A C 1
ATOM 626 O O . LEU A 1 85 ? 18.563 -10.278 -15.716 1.00 85.69 85 LEU A O 1
ATOM 630 N N . ALA A 1 86 ? 16.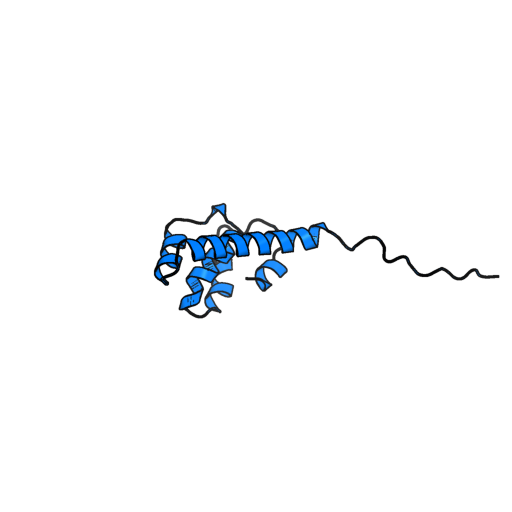521 -11.074 -15.234 1.00 84.19 86 ALA A N 1
ATOM 631 C CA . ALA A 1 86 ? 16.789 -12.440 -15.672 1.00 84.19 86 ALA A CA 1
ATOM 632 C C . ALA A 1 86 ? 17.027 -12.580 -17.191 1.00 84.19 86 ALA A C 1
ATOM 634 O O . ALA A 1 86 ? 17.481 -13.643 -17.607 1.00 84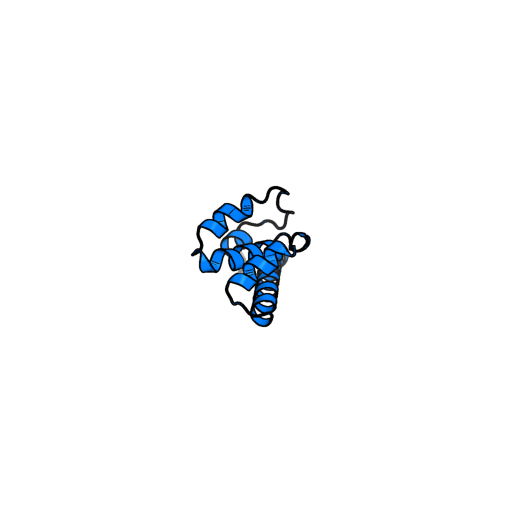.19 86 ALA A O 1
ATOM 635 N N . GLY A 1 87 ? 16.751 -11.538 -17.995 1.00 69.38 87 GLY A N 1
ATOM 636 C CA . GLY A 1 87 ? 16.892 -11.559 -19.455 1.00 69.38 87 GLY A CA 1
ATOM 637 C C . GLY A 1 87 ? 16.031 -12.639 -20.135 1.00 69.38 87 GLY A C 1
ATOM 638 O O . GLY A 1 87 ? 15.349 -13.425 -19.468 1.00 69.38 87 GLY A O 1
ATOM 639 N N . PRO A 1 88 ? 16.021 -12.719 -21.477 1.00 63.78 88 PRO A N 1
ATOM 640 C CA . PRO A 1 88 ? 15.666 -13.969 -22.136 1.00 63.78 88 PRO A CA 1
ATOM 641 C C . PRO A 1 88 ? 16.584 -15.058 -21.577 1.00 63.78 88 PRO A C 1
ATOM 643 O O . PRO A 1 88 ? 17.782 -14.836 -21.432 1.00 63.78 88 PRO A O 1
ATOM 646 N N . ARG A 1 89 ? 16.037 -16.230 -21.247 1.00 63.34 89 ARG A N 1
ATOM 647 C CA . ARG A 1 89 ? 16.883 -17.383 -20.931 1.00 63.34 89 ARG A CA 1
ATOM 648 C C . ARG A 1 89 ? 17.739 -17.675 -22.164 1.00 63.34 89 ARG A C 1
ATOM 650 O O . ARG A 1 89 ? 17.206 -18.192 -23.144 1.00 63.34 89 ARG A O 1
ATOM 657 N N . ASP A 1 90 ? 19.022 -17.330 -22.121 1.00 62.47 90 ASP A N 1
ATOM 658 C CA . ASP A 1 90 ? 19.990 -17.801 -23.107 1.00 62.47 90 ASP A CA 1
ATOM 659 C C . ASP A 1 90 ? 19.932 -19.334 -23.110 1.00 62.47 90 ASP A C 1
ATOM 661 O O . ASP A 1 90 ? 20.175 -19.972 -22.083 1.00 62.47 90 ASP A O 1
ATOM 665 N N . GLY A 1 91 ? 19.543 -19.924 -24.245 1.00 58.84 91 GLY A N 1
ATOM 666 C CA . GLY A 1 91 ? 19.550 -21.378 -24.428 1.00 58.84 91 GLY A CA 1
ATOM 667 C C . GLY A 1 91 ? 18.210 -22.037 -24.762 1.00 58.84 91 GLY A C 1
ATOM 668 O O . GLY A 1 91 ? 17.914 -23.105 -24.234 1.00 58.84 91 GLY A O 1
ATOM 669 N N . ALA A 1 92 ? 17.420 -21.476 -25.678 1.00 55.56 92 ALA A N 1
ATOM 670 C CA . ALA A 1 92 ? 16.751 -22.359 -26.631 1.00 55.56 92 ALA A CA 1
ATOM 671 C C . ALA A 1 92 ? 17.760 -22.606 -27.759 1.00 55.56 92 ALA A C 1
ATOM 673 O O . ALA A 1 92 ? 17.928 -21.758 -28.633 1.00 55.56 92 ALA A O 1
ATOM 674 N N . GLU A 1 93 ? 18.504 -23.712 -27.666 1.00 55.94 93 GLU A N 1
ATOM 675 C CA . GLU A 1 93 ? 19.328 -24.228 -28.760 1.00 55.94 93 GLU A CA 1
ATOM 676 C C . GLU A 1 93 ? 18.523 -24.177 -30.065 1.00 55.94 93 GLU A C 1
ATOM 678 O O . GLU A 1 93 ? 17.441 -24.761 -30.155 1.00 55.94 93 GLU A O 1
ATOM 683 N N . SER A 1 94 ? 19.041 -23.472 -31.074 1.00 55.25 94 SER A N 1
ATOM 684 C CA . SER A 1 94 ? 18.551 -23.606 -32.445 1.00 55.25 94 SER A CA 1
ATOM 685 C C . SER A 1 94 ? 18.662 -25.077 -32.857 1.00 55.25 94 SER A C 1
ATOM 687 O O . SER A 1 94 ? 19.771 -25.619 -32.834 1.00 55.25 94 SER A O 1
ATOM 689 N N . PRO A 1 95 ? 17.569 -25.743 -33.263 1.00 53.56 95 PRO A N 1
ATOM 690 C CA . PRO A 1 95 ? 17.665 -27.058 -33.873 1.00 53.56 95 PRO A CA 1
ATOM 691 C C . PRO A 1 95 ? 18.445 -26.949 -35.189 1.00 53.56 95 PRO A C 1
ATOM 693 O O . PRO A 1 95 ? 18.000 -26.276 -36.112 1.00 53.56 95 PRO A O 1
ATOM 696 N N . GLY A 1 96 ? 19.612 -27.600 -35.209 1.00 57.62 96 GLY A N 1
ATOM 697 C CA . GLY A 1 96 ? 20.403 -28.062 -36.355 1.00 57.62 96 GLY A CA 1
ATOM 698 C C . GLY A 1 96 ? 20.221 -27.361 -37.702 1.00 57.62 96 GLY A C 1
ATOM 699 O O . GLY A 1 96 ? 19.249 -27.588 -38.418 1.00 57.62 96 GLY A O 1
ATOM 700 N N . GLU A 1 97 ? 21.250 -26.628 -38.111 1.00 54.81 97 GLU A N 1
ATOM 701 C CA . GLU A 1 97 ? 21.484 -26.282 -39.511 1.00 54.81 97 GLU A CA 1
ATOM 702 C C . GLU A 1 97 ? 21.662 -27.569 -40.348 1.00 54.81 97 GLU A C 1
ATOM 704 O O . GLU A 1 97 ? 22.461 -28.432 -39.965 1.00 54.81 97 GLU A O 1
ATOM 709 N N . PRO A 1 98 ? 20.923 -27.770 -41.457 1.00 59.31 98 PRO A N 1
ATOM 710 C CA . PRO A 1 98 ? 21.101 -28.951 -42.288 1.00 59.31 98 PRO A CA 1
ATOM 711 C C . PRO A 1 98 ? 22.385 -28.821 -43.114 1.00 59.31 98 PRO A C 1
ATOM 713 O O . PRO A 1 98 ? 22.604 -27.832 -43.812 1.00 59.31 98 PRO A O 1
ATOM 716 N N . ALA A 1 99 ? 23.224 -29.855 -43.057 1.00 56.91 99 ALA A N 1
ATOM 717 C CA . ALA A 1 99 ? 24.396 -29.987 -43.910 1.00 56.91 99 ALA A CA 1
ATOM 718 C C . ALA A 1 99 ? 23.966 -30.083 -45.385 1.00 56.91 99 ALA A C 1
ATOM 720 O O . ALA A 1 99 ? 23.300 -31.040 -45.785 1.00 56.91 99 ALA A O 1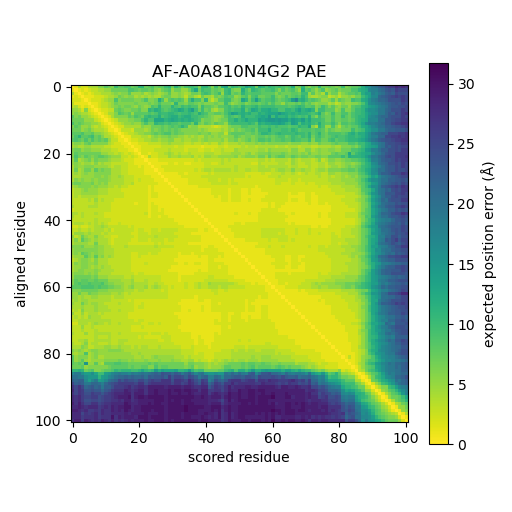
ATOM 721 N N . HIS A 1 100 ? 24.360 -29.098 -46.190 1.00 54.28 100 HIS A N 1
ATOM 722 C CA . HIS A 1 100 ? 24.280 -29.176 -47.645 1.00 54.28 100 HIS A CA 1
ATOM 723 C C . HIS A 1 100 ? 25.426 -30.053 -48.180 1.00 54.28 100 HIS A C 1
ATOM 725 O O . HIS A 1 100 ? 26.595 -29.795 -47.889 1.00 5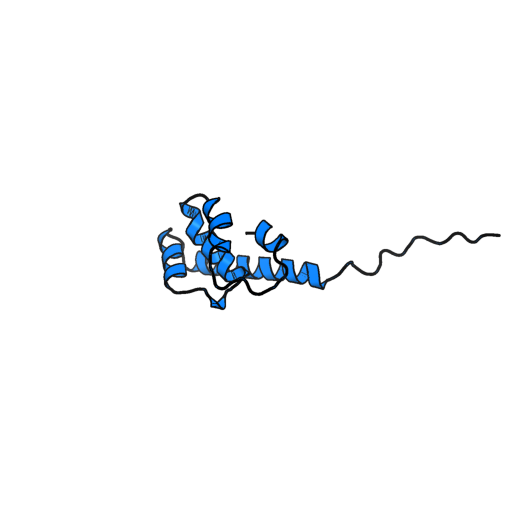4.28 100 HIS A O 1
ATOM 731 N N . HIS A 1 101 ? 25.054 -31.098 -48.926 1.00 55.19 101 HIS A N 1
ATOM 732 C CA . HIS A 1 101 ? 25.920 -31.919 -49.781 1.00 55.19 101 HIS A CA 1
ATOM 733 C C . HIS A 1 101 ? 26.012 -31.295 -51.176 1.00 55.19 101 HIS A C 1
ATOM 735 O O . HIS A 1 101 ? 24.973 -30.758 -51.631 1.00 55.19 101 HIS A O 1
#

Radius of gyration: 19.6 Å; Cα contacts (8 Å, |Δi|>4): 60; chains: 1; bounding box: 40×47×62 Å

Organism: NCBI:txid338584

Mean predicted aligned error: 8.4 Å

Nearest PDB structures (foldseek):
  3c1l-assembly1_B  TM=8.961E-01  e=6.778E-01  Mesorhizobium japonicum MAFF 303099
  2pfx-assembly1_A  TM=8.739E-01  e=7.581E-01  Ruegeria sp. TM1040
  3c1l-assembly2_J  TM=8.638E-01  e=1.121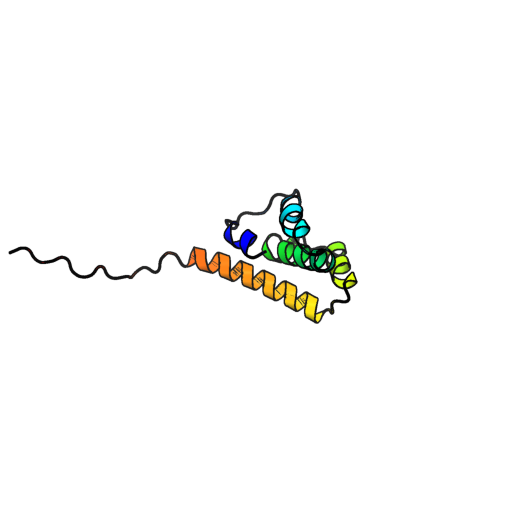E+00  Mesorhizobium japonicum MAFF 303099
  2prr-assembly1_E  TM=6.430E-01  e=2.341E-01  Cupriavidus pinatubonensis JMP134
  6k40-assembly3_C  TM=8.902E-01  e=2.903E+00  Deinococcus radiodurans R1 = ATCC 13939 = DSM 20539